Protein AF-K6YRM2-F1 (afdb_monomer)

Solvent-accessible surface area (backbone atoms only — not comparable to full-atom values): 6412 Å² total; per-residue (Å²): 137,85,88,87,82,89,62,96,43,70,75,55,43,52,52,35,71,76,41,45,80,46,69,42,39,79,61,59,67,31,12,46,51,34,28,50,72,75,38,94,38,72,27,34,88,88,43,63,50,76,57,98,67,33,34,42,30,16,66,44,72,64,48,45,53,59,35,66,76,44,43,72,62,42,48,54,43,19,48,53,49,47,49,58,50,48,54,54,48,50,51,51,48,53,45,52,53,48,47,76,72,62,82,68,81,81,76,82,75,133

Organism: NCBI:txid1128912

Foldseek 3Di:
DDDDDDDPDVVVVVVCVVCVVLVQAPQHQAALLVLLVVHGDGFDPVAWDADPSHIGGHNDVVSVVVCVVCVPVSNVSSNVSSVVVVVVVVVVVVVVVVCVVPVDDPPPDD

Radius of gyration: 17.06 Å; Cα contacts (8 Å, |Δi|>4): 109; chains: 1; bounding box: 32×42×41 Å

Nearest PDB structures (foldseek):
  2zdi-assembly1_A-2  TM=2.438E-01  e=3.609E+00  Pyrococcus horikoshii
  3aei-assembly1_A  TM=2.395E-01  e=8.424E+00  Thermococcus sp. JCM 11816

Structure (mmCIF, N/CA/C/O backbone):
data_AF-K6YRM2-F1
#
_entry.id   AF-K6YRM2-F1
#
loop_
_atom_site.group_PDB
_atom_site.id
_atom_site.type_symbol
_atom_site.label_atom_id
_atom_site.label_alt_id
_atom_site.label_comp_id
_atom_site.label_asym_id
_atom_site.label_entity_id
_atom_site.label_seq_id
_atom_site.pdbx_PDB_ins_code
_atom_site.Cartn_x
_atom_site.Cartn_y
_atom_site.Cartn_z
_atom_site.occupancy
_atom_site.B_iso_or_equiv
_atom_site.auth_seq_id
_atom_site.auth_comp_id
_atom_site.auth_asym_id
_atom_site.auth_atom_id
_atom_site.pdbx_PDB_model_num
ATOM 1 N N . MET A 1 1 ? -14.459 -14.552 -4.746 1.00 39.12 1 MET A N 1
ATOM 2 C CA . MET A 1 1 ? -13.603 -14.814 -3.567 1.00 39.12 1 MET A CA 1
ATOM 3 C C . MET A 1 1 ? -13.592 -13.529 -2.761 1.00 39.12 1 MET A C 1
ATOM 5 O O . MET A 1 1 ? -13.264 -12.503 -3.339 1.00 39.12 1 MET A O 1
ATOM 9 N N . GLY A 1 2 ? -14.071 -13.556 -1.516 1.00 48.31 2 GLY A N 1
ATOM 10 C CA . GLY A 1 2 ? -14.180 -12.364 -0.668 1.00 48.31 2 GLY A CA 1
ATOM 11 C C . GLY A 1 2 ? -12.890 -12.098 0.109 1.00 48.31 2 GLY A C 1
ATOM 12 O O . GLY A 1 2 ? -12.223 -13.042 0.526 1.00 48.31 2 GLY A O 1
ATOM 13 N N . GLN A 1 3 ? -12.543 -10.825 0.285 1.00 52.56 3 GLN A N 1
ATOM 14 C CA . GLN A 1 3 ? -11.459 -10.375 1.163 1.00 52.56 3 GLN A CA 1
ATOM 15 C C . GLN A 1 3 ? -12.006 -10.294 2.599 1.00 52.56 3 GLN A C 1
ATOM 17 O O . GLN A 1 3 ? -13.090 -9.748 2.804 1.00 52.56 3 GLN A O 1
ATOM 22 N N . ARG A 1 4 ? -11.296 -10.854 3.587 1.00 54.66 4 ARG A N 1
ATOM 23 C CA . ARG A 1 4 ? -11.676 -10.772 5.010 1.00 54.66 4 ARG A CA 1
ATOM 24 C C . ARG A 1 4 ? -10.836 -9.694 5.692 1.00 54.66 4 ARG A C 1
ATOM 26 O O . ARG A 1 4 ? -9.613 -9.768 5.644 1.00 54.66 4 ARG A O 1
ATOM 33 N N . TYR A 1 5 ? -11.496 -8.725 6.323 1.00 61.47 5 TYR A N 1
ATOM 34 C CA . TYR A 1 5 ? -10.862 -7.628 7.057 1.00 61.47 5 TYR A CA 1
ATOM 35 C C . TYR A 1 5 ? -11.119 -7.806 8.553 1.00 61.47 5 TYR A C 1
ATOM 37 O O . TYR A 1 5 ? -12.255 -8.043 8.959 1.00 61.47 5 TYR A O 1
ATOM 45 N N . LEU A 1 6 ? -10.063 -7.711 9.363 1.00 58.06 6 LEU A N 1
ATOM 46 C CA . LEU A 1 6 ? -10.156 -7.768 10.820 1.00 58.06 6 LEU A CA 1
ATOM 47 C C . LEU A 1 6 ? -10.239 -6.341 11.3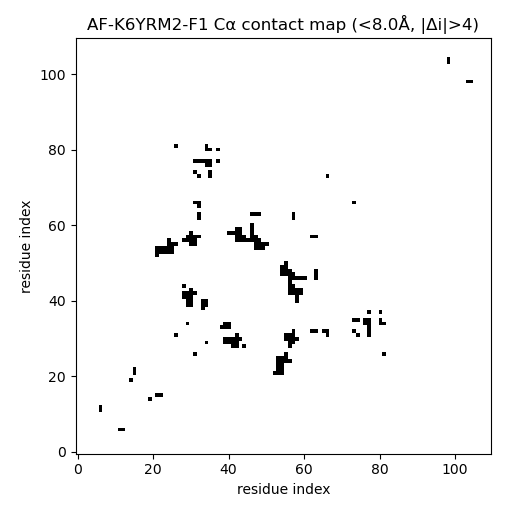67 1.00 58.06 6 LEU A C 1
ATOM 49 O O . LEU A 1 6 ? -9.341 -5.531 11.137 1.00 58.06 6 LEU A O 1
ATOM 53 N N . PHE A 1 7 ? -11.317 -6.031 12.089 1.00 68.50 7 PHE A N 1
ATOM 54 C CA . PHE A 1 7 ? -11.504 -4.736 12.738 1.00 68.50 7 PHE A CA 1
ATOM 55 C C . PHE A 1 7 ? -11.313 -4.877 14.240 1.00 68.50 7 PHE A C 1
ATOM 57 O O . PHE A 1 7 ? -11.910 -5.743 14.865 1.00 68.50 7 PHE A O 1
ATOM 64 N N . ALA A 1 8 ? -10.517 -3.981 14.820 1.00 66.12 8 ALA A N 1
ATOM 65 C CA . ALA A 1 8 ? -10.297 -3.971 16.262 1.00 66.12 8 ALA A CA 1
ATOM 66 C C . ALA A 1 8 ? -11.553 -3.575 17.060 1.00 66.12 8 ALA A C 1
ATOM 68 O O . ALA A 1 8 ? -11.649 -3.953 18.213 1.00 66.12 8 ALA A O 1
ATOM 69 N N . ASN A 1 9 ? -12.479 -2.803 16.470 1.00 71.94 9 ASN A N 1
ATOM 70 C CA . ASN A 1 9 ? -13.703 -2.309 17.114 1.00 71.94 9 ASN A CA 1
ATOM 71 C C . ASN A 1 9 ? -14.816 -2.074 16.078 1.00 71.94 9 ASN A C 1
ATOM 73 O O . ASN A 1 9 ? -14.538 -1.690 14.937 1.00 71.94 9 ASN A O 1
ATOM 77 N N . GLU A 1 10 ? -16.074 -2.159 16.510 1.00 74.81 10 GLU A N 1
ATOM 78 C CA . GLU A 1 10 ? -17.272 -1.973 15.671 1.00 74.81 10 GLU A CA 1
ATOM 79 C C . GLU A 1 10 ? -17.347 -0.569 15.035 1.00 74.81 10 GLU A C 1
ATOM 81 O O . GLU A 1 10 ? -17.681 -0.401 13.863 1.00 74.81 10 GLU A O 1
ATOM 86 N N . LYS A 1 11 ? -16.873 0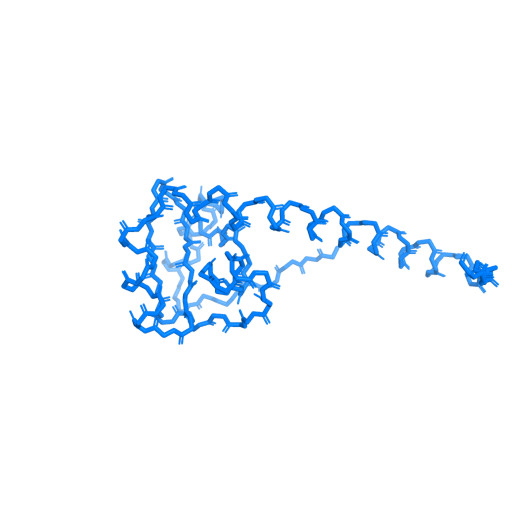.456 15.756 1.00 73.94 11 LYS A N 1
ATOM 87 C CA . LYS A 1 11 ? -16.752 1.836 15.248 1.00 73.94 11 LYS A CA 1
ATOM 88 C C . LYS A 1 11 ? -15.794 1.947 14.048 1.00 73.94 11 LYS A C 1
ATOM 90 O O . LYS A 1 11 ? -15.974 2.813 13.194 1.00 73.94 11 LYS A O 1
ATOM 95 N N . LYS A 1 12 ? -14.765 1.088 13.972 1.00 66.25 12 LYS A N 1
ATOM 96 C CA . LYS A 1 12 ? -13.841 1.014 12.822 1.00 66.25 12 LYS A CA 1
ATOM 97 C C . LYS A 1 12 ? -14.456 0.226 11.666 1.00 66.25 12 LYS A C 1
ATOM 99 O O . LYS A 1 12 ? -14.255 0.614 10.520 1.00 66.25 12 LYS A O 1
ATOM 104 N N . GLN A 1 13 ? -15.243 -0.808 11.963 1.00 70.75 13 GLN A N 1
ATOM 105 C CA . GLN A 1 13 ? -16.011 -1.544 10.958 1.00 70.75 13 GLN A CA 1
ATOM 106 C C . GLN A 1 13 ? -17.040 -0.644 10.264 1.00 70.75 13 GLN A C 1
ATOM 108 O O . GLN A 1 13 ? -17.093 -0.635 9.041 1.00 70.75 13 GLN A O 1
ATOM 113 N N . GLN A 1 14 ? -17.813 0.156 11.007 1.00 73.19 14 GLN A N 1
ATOM 114 C CA . GLN A 1 14 ? -18.785 1.084 10.410 1.00 73.19 14 GLN A CA 1
ATOM 115 C C . GLN A 1 14 ? -18.109 2.142 9.533 1.00 73.19 14 GLN A C 1
ATOM 117 O O . GLN A 1 14 ? -18.576 2.430 8.435 1.00 73.19 14 GLN A O 1
ATOM 122 N N . LYS A 1 15 ? -16.966 2.681 9.976 1.00 68.69 15 LYS A N 1
ATOM 123 C CA . LYS A 1 15 ? -16.159 3.589 9.150 1.00 68.69 15 LYS A CA 1
ATOM 124 C C . LYS A 1 15 ? -15.691 2.914 7.859 1.00 68.69 15 LYS A C 1
ATOM 126 O O . LYS A 1 15 ? -15.851 3.494 6.790 1.00 68.69 15 LYS A O 1
ATOM 131 N N . PHE A 1 16 ? -15.199 1.677 7.949 1.00 69.44 16 PHE A N 1
ATOM 132 C CA . PHE A 1 16 ? -14.819 0.888 6.779 1.00 69.44 16 PHE A CA 1
ATOM 133 C C . PHE A 1 16 ? -15.999 0.617 5.841 1.00 69.44 16 PHE A C 1
ATOM 135 O O . PHE A 1 16 ? -15.848 0.751 4.635 1.00 69.44 16 PHE A O 1
ATOM 142 N N . ALA A 1 17 ? -17.172 0.273 6.376 1.00 70.06 17 ALA A N 1
ATOM 143 C CA . ALA A 1 17 ? -18.373 0.012 5.585 1.00 70.06 17 ALA A CA 1
ATOM 144 C C . ALA A 1 17 ? -18.882 1.268 4.860 1.00 70.06 17 ALA A C 1
ATOM 146 O O . ALA A 1 17 ? -19.330 1.169 3.722 1.00 70.06 17 ALA A O 1
ATOM 147 N N . ASN A 1 18 ? -18.762 2.440 5.491 1.00 73.31 18 ASN A N 1
ATOM 148 C CA . ASN A 1 18 ? -19.193 3.710 4.909 1.00 73.31 18 ASN A CA 1
ATOM 149 C C . ASN A 1 18 ? -18.265 4.210 3.794 1.00 73.31 18 ASN A C 1
ATOM 151 O O . ASN A 1 18 ? -18.739 4.864 2.874 1.00 73.31 18 ASN A O 1
ATOM 155 N N . ASN A 1 19 ? -16.958 3.929 3.861 1.00 65.12 19 ASN A N 1
ATOM 156 C CA . ASN A 1 19 ? -15.998 4.351 2.833 1.00 65.12 19 ASN A CA 1
ATOM 157 C C . ASN A 1 19 ? -14.887 3.314 2.609 1.00 65.12 19 ASN A C 1
ATOM 159 O O . ASN A 1 19 ? -13.713 3.590 2.870 1.00 65.12 19 ASN A O 1
ATOM 163 N N . PRO A 1 20 ? -15.207 2.118 2.082 1.00 65.50 20 PRO A N 1
ATOM 164 C CA . PRO A 1 20 ? -14.230 1.038 1.958 1.00 65.50 20 PRO A CA 1
ATOM 165 C C . PRO A 1 20 ? -13.052 1.445 1.070 1.00 65.50 20 PRO A C 1
ATOM 167 O O . PRO A 1 20 ? -11.911 1.133 1.390 1.00 65.50 20 PRO A O 1
ATOM 170 N N . ALA A 1 21 ? -13.296 2.238 0.022 1.00 65.00 21 ALA A N 1
ATOM 171 C CA . ALA A 1 21 ? -12.257 2.743 -0.874 1.00 65.00 21 ALA A CA 1
ATOM 172 C C . ALA A 1 21 ? -11.151 3.548 -0.161 1.00 65.00 21 ALA A C 1
ATOM 174 O O . ALA A 1 21 ? -10.012 3.535 -0.618 1.00 65.00 21 ALA A O 1
ATOM 175 N N . GLN A 1 22 ? -11.462 4.205 0.961 1.00 61.31 22 GLN A N 1
ATOM 176 C CA . GLN A 1 22 ? -10.510 5.022 1.721 1.00 61.31 22 GLN A CA 1
ATOM 177 C C . GLN A 1 22 ? -9.632 4.188 2.666 1.00 61.31 22 GLN A C 1
ATOM 179 O O . GLN A 1 22 ? -8.501 4.557 2.974 1.00 61.31 22 GLN A O 1
ATOM 184 N N . TYR A 1 23 ? -10.156 3.056 3.139 1.00 62.34 23 TYR A N 1
ATOM 185 C CA . TYR A 1 23 ? -9.457 2.165 4.069 1.00 62.34 23 TYR A CA 1
ATOM 186 C C . TYR A 1 23 ? -8.777 0.991 3.375 1.00 62.34 23 TYR A C 1
ATOM 188 O O . TYR A 1 23 ? -8.016 0.256 4.007 1.00 62.34 23 TYR A O 1
ATOM 196 N N . LEU A 1 24 ? -9.052 0.791 2.087 1.00 66.06 24 LEU A N 1
ATOM 197 C CA . LEU A 1 24 ? -8.331 -0.176 1.287 1.00 66.06 24 LEU A CA 1
ATOM 198 C C . LEU A 1 24 ? -6.900 0.322 1.086 1.00 66.06 24 LEU A C 1
ATOM 200 O O . LEU A 1 24 ? -6.692 1.413 0.549 1.00 66.06 24 LEU A O 1
ATOM 204 N N . PRO A 1 25 ? -5.896 -0.463 1.495 1.00 67.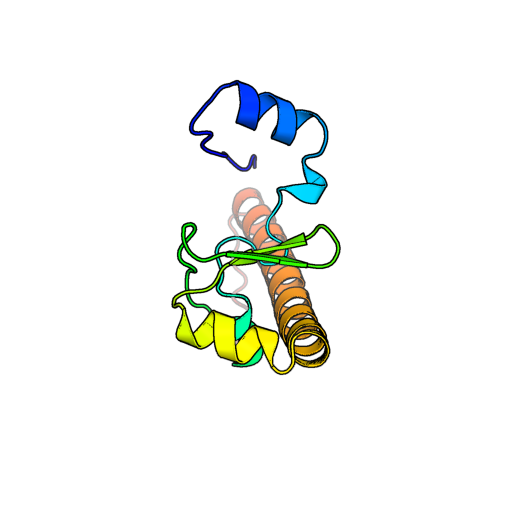25 25 PRO A N 1
ATOM 205 C CA . PRO A 1 25 ? -4.531 -0.083 1.222 1.00 67.25 25 PRO A CA 1
ATOM 206 C C . PRO A 1 25 ? -4.284 -0.095 -0.280 1.00 67.25 25 PRO A C 1
ATOM 208 O O . PRO A 1 25 ? -4.577 -1.079 -0.967 1.00 67.25 25 PRO A O 1
ATOM 211 N N . GLN A 1 26 ? -3.710 1.001 -0.774 1.00 71.94 26 GLN A N 1
ATOM 212 C CA . GLN A 1 26 ? -3.467 1.215 -2.201 1.00 71.94 26 GLN A CA 1
ATOM 213 C C . GLN A 1 26 ? -2.613 0.093 -2.812 1.00 71.94 26 GLN A C 1
ATOM 215 O O . GLN A 1 26 ? -2.776 -0.243 -3.986 1.00 71.94 26 GLN A O 1
ATOM 220 N N . PHE A 1 27 ? -1.750 -0.503 -1.989 1.00 77.75 27 PHE A N 1
ATOM 221 C CA . PHE A 1 27 ? -0.802 -1.553 -2.345 1.00 77.75 27 PHE A CA 1
ATOM 222 C C . PHE A 1 27 ? -1.038 -2.872 -1.587 1.00 77.75 27 PHE A C 1
ATOM 224 O O . PHE A 1 27 ? -0.141 -3.704 -1.447 1.00 77.75 27 PHE A O 1
ATOM 231 N N . GLY A 1 28 ? -2.248 -3.093 -1.063 1.00 78.50 28 GLY A N 1
ATO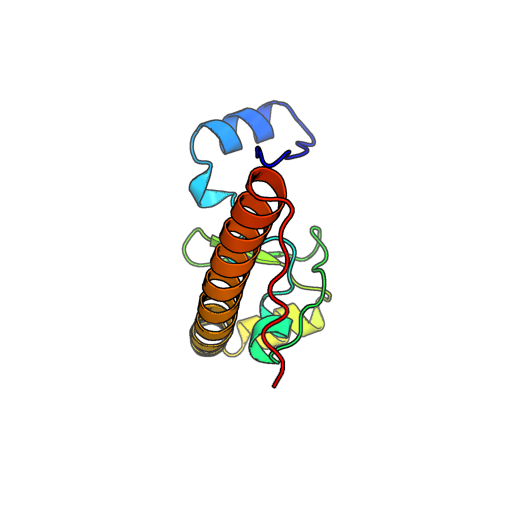M 232 C CA . GLY A 1 28 ? -2.528 -4.294 -0.274 1.00 78.50 28 GLY A CA 1
ATOM 233 C C . GLY A 1 28 ? -1.730 -4.325 1.037 1.00 78.50 28 GLY A C 1
ATOM 234 O O . GLY A 1 28 ? -1.599 -3.318 1.715 1.00 78.50 28 GLY A O 1
ATOM 235 N N . ALA A 1 29 ? -1.188 -5.485 1.405 1.00 78.62 29 ALA A N 1
ATOM 236 C CA . ALA A 1 29 ? -0.354 -5.641 2.602 1.00 78.62 29 ALA A CA 1
ATOM 237 C C . ALA A 1 29 ? 1.145 -5.375 2.344 1.00 78.62 29 ALA A C 1
ATOM 239 O O . ALA A 1 29 ? 1.980 -5.775 3.150 1.00 78.62 29 ALA A O 1
ATOM 240 N N . LEU A 1 30 ? 1.503 -4.778 1.201 1.00 83.88 30 LEU A N 1
ATOM 241 C CA . LEU A 1 30 ? 2.898 -4.554 0.824 1.00 83.88 30 LEU A CA 1
ATOM 242 C C . LEU A 1 30 ? 3.397 -3.177 1.255 1.00 83.88 30 LEU A C 1
ATOM 244 O O . LEU A 1 30 ? 2.644 -2.204 1.321 1.00 83.88 30 LEU A O 1
ATOM 248 N N . CYS A 1 31 ? 4.699 -3.112 1.514 1.00 85.06 31 CYS A N 1
ATOM 249 C CA . CYS A 1 31 ? 5.410 -1.885 1.823 1.00 85.06 31 CYS A CA 1
ATOM 250 C C . CYS A 1 31 ? 5.466 -0.997 0.579 1.00 85.06 31 CYS A C 1
ATOM 252 O O . CYS A 1 31 ? 6.029 -1.385 -0.447 1.00 85.06 31 CYS A O 1
ATOM 254 N N . ALA A 1 32 ? 4.910 0.211 0.682 1.00 86.06 32 ALA A N 1
ATOM 255 C CA . ALA A 1 32 ? 4.864 1.167 -0.422 1.00 86.06 32 ALA A CA 1
ATOM 256 C C . ALA A 1 32 ? 6.271 1.496 -0.943 1.00 86.06 32 ALA A C 1
ATOM 258 O O . ALA A 1 32 ? 6.499 1.530 -2.148 1.00 86.06 32 ALA A O 1
ATOM 259 N N . HIS A 1 33 ? 7.233 1.652 -0.032 1.00 87.19 33 HIS A N 1
ATOM 260 C CA . HIS A 1 33 ? 8.625 1.918 -0.382 1.00 87.19 33 HIS A CA 1
ATOM 261 C C . HIS A 1 33 ? 9.316 0.708 -1.029 1.00 87.19 33 HIS A C 1
ATOM 263 O O . HIS A 1 33 ? 10.069 0.861 -1.986 1.00 87.19 33 HIS A O 1
ATOM 269 N N . SER A 1 34 ? 9.015 -0.514 -0.584 1.00 86.19 34 SER A N 1
ATOM 270 C CA . SER A 1 34 ? 9.585 -1.717 -1.202 1.00 86.19 34 SER A CA 1
ATOM 271 C C . SER A 1 34 ? 9.120 -1.895 -2.646 1.00 86.19 34 SER A C 1
ATOM 273 O O . SER A 1 34 ? 9.911 -2.329 -3.474 1.00 86.19 34 SER A O 1
ATOM 275 N N . LEU A 1 35 ? 7.899 -1.465 -2.980 1.00 85.25 35 LEU A N 1
ATOM 276 C CA . LEU A 1 35 ? 7.415 -1.459 -4.364 1.00 85.25 35 LEU A CA 1
ATOM 277 C C . LEU A 1 35 ? 8.179 -0.487 -5.267 1.00 85.25 35 LEU A C 1
ATOM 279 O O . LEU A 1 35 ? 8.322 -0.767 -6.453 1.00 85.25 35 LEU A O 1
ATOM 283 N N . VAL A 1 36 ? 8.698 0.621 -4.726 1.00 86.56 36 VAL A N 1
ATOM 284 C CA . VAL A 1 36 ? 9.614 1.514 -5.463 1.00 86.56 36 VAL A CA 1
ATOM 285 C C . VAL A 1 36 ? 10.903 0.781 -5.815 1.00 86.56 36 VAL A C 1
ATOM 287 O O . VAL A 1 36 ? 11.415 0.932 -6.917 1.00 86.56 36 VAL A O 1
ATOM 290 N N . MET A 1 37 ? 11.393 -0.047 -4.891 1.00 84.81 37 MET A N 1
ATOM 291 C CA . MET A 1 37 ? 12.556 -0.912 -5.095 1.00 84.81 37 MET A CA 1
ATOM 292 C C . MET A 1 37 ? 12.227 -2.207 -5.855 1.00 84.81 37 MET A C 1
ATOM 294 O O . MET A 1 37 ? 13.063 -3.107 -5.890 1.00 84.81 37 MET A O 1
ATOM 298 N N . GLU A 1 38 ? 11.013 -2.337 -6.403 1.00 83.44 38 GLU A N 1
ATOM 299 C CA . GLU A 1 38 ? 10.541 -3.531 -7.118 1.00 83.44 38 GLU A CA 1
ATOM 300 C C . GLU A 1 38 ? 10.592 -4.819 -6.273 1.00 83.44 38 GLU A C 1
ATOM 302 O O . GLU A 1 38 ? 10.745 -5.929 -6.786 1.00 83.44 38 GLU A O 1
ATOM 307 N N . LYS A 1 39 ? 10.459 -4.672 -4.949 1.00 82.00 39 LYS A N 1
ATOM 308 C CA . LYS A 1 39 ? 10.471 -5.753 -3.960 1.00 82.00 39 LYS A CA 1
ATOM 309 C C . LYS A 1 39 ? 9.111 -5.905 -3.287 1.00 82.00 39 LYS A C 1
ATOM 311 O O . LYS A 1 39 ? 8.512 -4.945 -2.804 1.00 82.00 39 LYS A O 1
ATOM 316 N N . ASP A 1 40 ? 8.670 -7.151 -3.152 1.00 81.50 40 ASP A N 1
ATOM 317 C CA . ASP A 1 40 ? 7.473 -7.502 -2.392 1.00 81.50 40 ASP A CA 1
ATOM 318 C C . ASP A 1 40 ? 7.825 -7.777 -0.933 1.00 81.50 40 ASP A C 1
ATOM 320 O O . ASP A 1 40 ? 8.158 -8.899 -0.554 1.00 81.50 40 ASP A O 1
ATOM 324 N N . VAL A 1 41 ? 7.740 -6.748 -0.101 1.00 85.19 41 VAL A N 1
ATOM 325 C CA . VAL A 1 41 ? 7.919 -6.895 1.346 1.00 85.19 41 VAL A CA 1
ATOM 326 C C . VAL A 1 41 ? 6.588 -6.628 2.024 1.00 85.19 41 VAL A C 1
ATOM 328 O O . VAL A 1 41 ? 5.920 -5.643 1.707 1.00 85.19 41 VAL A O 1
ATOM 331 N N . ILE A 1 42 ? 6.194 -7.507 2.945 1.00 83.31 42 ILE A N 1
ATOM 332 C CA . ILE A 1 42 ? 5.001 -7.299 3.767 1.00 83.31 42 ILE A CA 1
ATOM 333 C C . ILE A 1 42 ? 5.260 -6.097 4.679 1.00 83.31 42 ILE A C 1
ATOM 335 O O . ILE A 1 42 ? 6.280 -6.037 5.362 1.00 83.31 42 ILE A O 1
ATOM 339 N N . ALA A 1 43 ? 4.358 -5.122 4.648 1.00 86.38 43 ALA A N 1
ATOM 340 C CA . ALA A 1 43 ? 4.442 -3.951 5.505 1.00 86.38 43 ALA A CA 1
ATOM 341 C C . ALA A 1 43 ? 3.982 -4.262 6.929 1.00 86.38 43 ALA A C 1
ATOM 343 O O . ALA A 1 43 ? 3.142 -5.138 7.141 1.00 86.38 43 ALA A O 1
ATOM 344 N N . ASP A 1 44 ? 4.458 -3.468 7.884 1.00 83.62 44 ASP A N 1
ATOM 345 C CA . ASP A 1 44 ? 3.911 -3.479 9.228 1.00 83.62 44 ASP A CA 1
ATOM 346 C C . ASP A 1 44 ? 2.646 -2.599 9.271 1.00 83.62 44 ASP A C 1
ATOM 348 O O . ASP A 1 44 ? 2.705 -1.410 8.936 1.00 83.62 44 ASP A O 1
ATOM 352 N N . PRO A 1 45 ? 1.481 -3.137 9.676 1.00 79.25 45 PRO A N 1
ATOM 353 C CA . PRO A 1 45 ? 0.241 -2.366 9.751 1.00 79.25 45 PRO A CA 1
ATOM 354 C C . PRO A 1 45 ? 0.275 -1.270 10.826 1.00 79.25 45 PRO A C 1
ATOM 356 O O . PRO A 1 45 ? -0.581 -0.383 10.816 1.00 79.25 45 PRO A O 1
ATOM 359 N N . SER A 1 46 ? 1.244 -1.304 11.744 1.00 83.38 46 SER A N 1
ATOM 360 C CA . SER A 1 46 ? 1.468 -0.262 12.751 1.00 83.38 46 SER A CA 1
ATOM 361 C C . SER A 1 46 ? 2.202 0.945 12.163 1.00 83.38 46 SER A C 1
ATOM 363 O O . SER A 1 46 ? 2.048 2.060 12.663 1.00 83.38 46 SER A O 1
ATOM 365 N N . ILE A 1 47 ? 2.965 0.751 11.080 1.00 86.75 47 ILE A N 1
ATOM 366 C CA . ILE A 1 47 ? 3.771 1.789 10.430 1.00 86.75 47 ILE A CA 1
ATOM 367 C C . ILE A 1 47 ? 3.112 2.173 9.107 1.00 86.75 47 ILE A C 1
ATOM 369 O O . ILE A 1 47 ? 3.417 1.644 8.042 1.00 86.75 47 ILE A O 1
ATOM 373 N N . TYR A 1 48 ? 2.208 3.146 9.165 1.00 86.44 48 TYR A N 1
ATOM 374 C CA . TYR A 1 48 ? 1.500 3.637 7.988 1.00 86.44 48 TYR A CA 1
ATOM 375 C C . TYR A 1 48 ? 1.549 5.161 7.860 1.00 86.44 48 TYR A C 1
ATOM 377 O O . TYR A 1 48 ? 1.899 5.900 8.790 1.00 86.44 48 TYR A O 1
ATOM 385 N N . THR A 1 49 ? 1.214 5.635 6.667 1.00 86.31 49 THR A N 1
ATOM 386 C CA . THR A 1 49 ? 0.892 7.027 6.371 1.00 86.31 49 THR A CA 1
ATOM 387 C C . THR A 1 49 ? -0.376 7.083 5.526 1.00 86.31 49 THR A C 1
ATOM 389 O O . THR A 1 49 ? -0.714 6.126 4.826 1.00 86.31 49 THR A O 1
ATOM 392 N N . ILE A 1 50 ? -1.101 8.192 5.622 1.00 82.25 50 ILE A N 1
ATOM 393 C CA . ILE A 1 50 ? -2.279 8.449 4.797 1.00 82.25 50 ILE A CA 1
ATOM 394 C C . ILE A 1 50 ? -1.972 9.687 3.966 1.00 82.25 50 ILE A C 1
ATOM 396 O O . ILE A 1 50 ? -1.861 10.782 4.509 1.00 82.25 50 ILE A O 1
ATOM 400 N N . GLU A 1 51 ? -1.842 9.512 2.655 1.00 79.44 51 GLU A N 1
ATOM 401 C CA . GLU A 1 51 ? -1.577 10.600 1.709 1.00 79.44 51 GLU A CA 1
ATOM 402 C C . GLU A 1 51 ? -2.667 10.613 0.637 1.00 79.44 51 GLU A C 1
ATOM 404 O O . GLU A 1 51 ? -3.047 9.565 0.116 1.00 79.44 51 GLU A O 1
ATOM 409 N N . ALA A 1 52 ? -3.210 11.795 0.327 1.00 72.88 52 ALA A N 1
ATOM 410 C CA . ALA A 1 52 ? -4.308 11.965 -0.635 1.00 72.88 52 ALA A CA 1
ATOM 411 C C . ALA A 1 52 ? -5.512 11.023 -0.386 1.00 72.88 52 ALA A C 1
ATOM 413 O O . ALA A 1 52 ? -6.131 10.515 -1.319 1.00 72.88 52 ALA A O 1
ATOM 414 N N . GLY A 1 53 ? -5.818 10.749 0.888 1.00 70.81 53 GLY A N 1
ATOM 415 C CA . GLY A 1 53 ? -6.909 9.852 1.283 1.00 70.81 53 GLY A CA 1
ATOM 416 C C . GLY A 1 53 ? -6.638 8.361 1.050 1.00 70.81 53 GLY A C 1
ATOM 417 O O . GLY A 1 53 ? -7.566 7.565 1.154 1.00 70.81 53 GLY A O 1
ATOM 418 N N . LYS A 1 54 ? -5.392 7.975 0.752 1.00 76.12 54 LYS A N 1
ATOM 419 C CA . LYS A 1 54 ? -4.973 6.589 0.522 1.00 76.12 54 LYS A CA 1
ATOM 420 C C . LYS A 1 54 ? -4.027 6.119 1.618 1.00 76.12 54 LYS A C 1
ATOM 422 O O . LYS A 1 54 ? -3.136 6.857 2.032 1.00 76.12 54 LYS A O 1
ATOM 427 N N . LEU A 1 55 ? -4.221 4.881 2.069 1.00 81.12 55 LEU A N 1
ATOM 428 C CA . LEU A 1 55 ? -3.392 4.246 3.089 1.00 81.12 55 LEU A CA 1
ATOM 429 C C . LEU A 1 55 ? -2.157 3.590 2.454 1.00 81.12 55 LEU A C 1
ATOM 431 O O . LEU A 1 55 ? -2.290 2.699 1.608 1.00 81.12 55 LEU A O 1
ATOM 435 N N . TYR A 1 56 ? -0.975 3.988 2.920 1.00 84.88 56 TYR A N 1
ATOM 436 C CA . TYR A 1 56 ? 0.317 3.405 2.561 1.00 84.88 56 TYR A CA 1
ATOM 437 C C . TYR A 1 56 ? 0.983 2.850 3.814 1.00 84.88 56 TYR A C 1
ATOM 439 O O . TYR A 1 56 ? 1.111 3.552 4.815 1.00 84.88 56 TYR A O 1
ATOM 447 N N . MET A 1 57 ? 1.396 1.589 3.769 1.00 87.88 57 MET A N 1
ATOM 4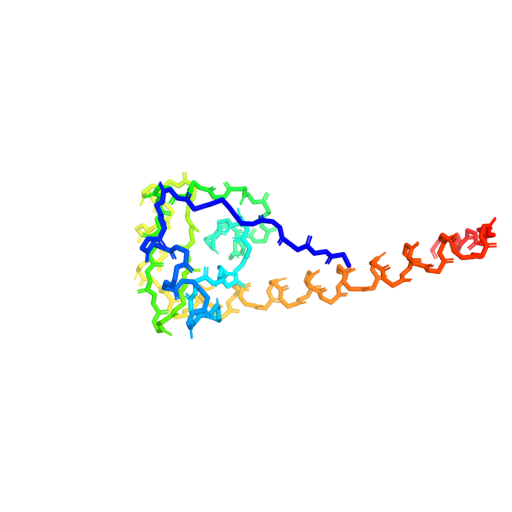48 C CA . MET A 1 57 ? 2.067 0.923 4.884 1.00 87.88 57 MET A CA 1
ATOM 449 C C . MET A 1 57 ? 3.552 0.736 4.569 1.00 87.88 57 MET A C 1
ATOM 451 O O . MET A 1 57 ? 3.938 0.657 3.399 1.00 87.88 57 MET A O 1
ATOM 455 N N . PHE A 1 58 ? 4.380 0.657 5.607 1.00 89.25 58 PHE A N 1
ATOM 456 C CA . PHE A 1 58 ? 5.828 0.492 5.509 1.00 89.25 58 PHE A CA 1
ATOM 457 C C . PHE A 1 58 ? 6.312 -0.615 6.436 1.00 89.25 58 PHE A C 1
ATOM 459 O O . PHE A 1 58 ? 5.695 -0.911 7.450 1.00 89.25 58 PHE A O 1
ATOM 466 N N . VAL A 1 59 ? 7.440 -1.230 6.093 1.00 90.25 59 VAL A N 1
ATOM 467 C CA . VAL A 1 59 ? 8.072 -2.260 6.931 1.00 90.25 59 VAL A CA 1
ATOM 468 C C . VAL A 1 59 ? 8.834 -1.664 8.123 1.00 90.25 59 VAL A C 1
ATOM 470 O O . VAL A 1 59 ? 9.023 -2.326 9.138 1.00 90.25 59 VAL A O 1
ATOM 473 N N . SER A 1 60 ? 9.289 -0.412 8.020 1.00 90.25 60 SER A N 1
ATOM 474 C CA . SER A 1 60 ? 10.108 0.244 9.047 1.00 90.25 60 SER A CA 1
ATOM 475 C C . SER A 1 60 ? 9.942 1.764 9.000 1.00 90.25 60 SER A C 1
ATOM 477 O O . SER A 1 60 ? 9.557 2.330 7.972 1.00 90.25 60 SER A O 1
ATOM 479 N N . GLN A 1 61 ? 10.260 2.442 10.106 1.00 89.00 61 GLN A N 1
ATOM 480 C CA . GLN A 1 61 ? 10.184 3.905 10.202 1.00 89.00 61 GLN A CA 1
ATOM 481 C C . GLN A 1 61 ? 11.175 4.602 9.249 1.00 89.00 61 GLN A C 1
ATOM 483 O O . GLN A 1 61 ? 10.897 5.694 8.750 1.00 89.00 61 GLN A O 1
ATOM 488 N N . GLU A 1 62 ? 12.299 3.949 8.947 1.00 89.06 62 GLU A N 1
ATOM 489 C CA . GLU A 1 62 ? 13.280 4.393 7.950 1.00 89.06 62 GLU A CA 1
ATOM 490 C C . GLU A 1 62 ? 12.664 4.428 6.550 1.00 89.06 62 GLU A C 1
ATOM 492 O O . GLU A 1 62 ? 12.656 5.479 5.916 1.00 89.06 62 GLU A O 1
ATOM 497 N N . ALA A 1 63 ? 12.019 3.336 6.123 1.00 87.94 63 ALA A N 1
ATOM 498 C CA . ALA A 1 63 ? 11.320 3.265 4.839 1.00 87.94 63 ALA A CA 1
ATOM 499 C C . ALA A 1 63 ? 10.212 4.327 4.720 1.00 87.94 63 ALA A C 1
ATOM 501 O O . ALA A 1 63 ? 10.017 4.914 3.657 1.00 87.94 63 ALA A O 1
ATOM 502 N N . LYS A 1 64 ? 9.506 4.615 5.822 1.00 88.31 64 LYS A N 1
ATOM 503 C CA . LYS A 1 64 ? 8.542 5.724 5.882 1.00 88.31 64 LYS A CA 1
ATOM 504 C C . LYS A 1 64 ? 9.230 7.081 5.708 1.00 88.31 64 LYS A C 1
ATOM 506 O O . LYS A 1 64 ? 8.730 7.930 4.979 1.00 88.31 64 LYS A O 1
ATOM 511 N N . SER A 1 65 ? 10.365 7.292 6.365 1.00 89.62 65 SER A N 1
ATOM 512 C CA . SER A 1 65 ? 11.124 8.544 6.275 1.00 89.62 65 SER A CA 1
ATOM 513 C C . SER A 1 65 ? 11.673 8.769 4.866 1.00 89.62 65 SER A C 1
ATOM 515 O O . SER A 1 65 ? 11.572 9.875 4.343 1.00 89.62 65 SER A O 1
ATOM 517 N N . GLU A 1 66 ? 12.192 7.725 4.220 1.00 87.75 66 GLU A N 1
ATOM 518 C CA . GLU A 1 66 ? 12.619 7.778 2.817 1.00 87.75 66 GLU A CA 1
ATOM 519 C C . GLU A 1 66 ? 11.452 8.021 1.864 1.00 87.75 66 GLU A C 1
ATOM 521 O O . GLU A 1 66 ? 11.572 8.802 0.922 1.00 87.75 66 GLU A O 1
ATOM 526 N N . TRP A 1 67 ? 10.297 7.412 2.134 1.00 87.62 67 TRP A N 1
ATOM 527 C CA . TRP A 1 67 ? 9.095 7.663 1.354 1.00 87.62 67 TRP A CA 1
ATOM 528 C C . TRP A 1 67 ? 8.683 9.136 1.392 1.00 87.62 67 TRP A C 1
ATOM 530 O O . TRP A 1 67 ? 8.414 9.701 0.338 1.00 87.62 67 TRP A O 1
ATOM 540 N N . ILE A 1 68 ? 8.672 9.759 2.576 1.00 86.81 68 ILE A N 1
ATOM 541 C CA . ILE A 1 68 ? 8.238 11.154 2.767 1.00 86.81 68 ILE A CA 1
ATOM 542 C C . ILE A 1 68 ? 9.162 12.150 2.051 1.00 86.81 68 ILE A C 1
ATOM 544 O O . ILE A 1 68 ? 8.677 13.184 1.597 1.00 86.81 68 ILE A O 1
ATOM 548 N N . LYS A 1 69 ? 10.460 11.847 1.905 1.00 88.69 69 LYS A N 1
ATOM 549 C CA . LYS A 1 69 ? 11.408 12.722 1.186 1.00 88.69 69 LYS A CA 1
ATOM 550 C C . LYS A 1 69 ? 10.995 12.963 -0.269 1.00 88.69 69 LYS A C 1
ATOM 552 O O . LYS A 1 69 ? 11.091 14.086 -0.745 1.00 88.69 69 LYS A O 1
ATOM 557 N N . ASP A 1 70 ? 10.493 11.926 -0.940 1.00 89.31 70 ASP A N 1
ATOM 558 C CA . ASP A 1 70 ? 10.161 11.947 -2.370 1.00 89.31 70 ASP A CA 1
ATOM 559 C C . ASP A 1 70 ? 8.808 11.272 -2.656 1.00 89.31 70 ASP A C 1
ATOM 561 O O . ASP A 1 70 ? 8.663 10.488 -3.601 1.00 89.31 70 ASP A O 1
ATOM 565 N N . SER A 1 71 ? 7.786 11.548 -1.837 1.00 84.94 71 SER A N 1
ATOM 566 C CA . SER A 1 71 ? 6.541 10.761 -1.843 1.00 84.94 71 SER A CA 1
ATOM 567 C C . SER A 1 71 ? 5.832 10.759 -3.196 1.00 84.94 71 SER A C 1
ATOM 569 O O . SER A 1 71 ? 5.347 9.718 -3.629 1.00 84.94 71 SER A O 1
ATOM 571 N N . SER A 1 72 ? 5.861 11.873 -3.935 1.00 86.31 72 SER A N 1
ATOM 572 C CA . SER A 1 72 ? 5.275 11.956 -5.282 1.00 86.31 72 SER A CA 1
ATOM 573 C C . SER A 1 72 ? 5.977 11.047 -6.296 1.00 86.31 72 SER A C 1
ATOM 575 O O . SER A 1 72 ? 5.318 10.321 -7.042 1.00 86.31 72 SER A O 1
ATOM 577 N N . LYS A 1 73 ? 7.314 11.043 -6.318 1.00 89.25 73 LYS A N 1
ATOM 578 C CA . LYS A 1 73 ? 8.097 10.202 -7.239 1.00 89.25 73 LYS A CA 1
ATOM 579 C C . LYS A 1 73 ? 7.960 8.726 -6.872 1.00 89.25 73 LYS A C 1
ATOM 581 O O . LYS A 1 73 ? 7.724 7.885 -7.742 1.00 89.25 73 LYS A O 1
ATOM 586 N N . ASN A 1 74 ? 8.048 8.434 -5.578 1.00 88.94 74 ASN A N 1
ATOM 587 C CA . ASN A 1 74 ? 7.866 7.101 -5.020 1.00 88.94 74 ASN A CA 1
ATOM 588 C C . ASN A 1 74 ? 6.468 6.555 -5.326 1.00 88.94 74 ASN A C 1
ATOM 590 O O . ASN A 1 74 ? 6.328 5.406 -5.742 1.00 88.94 74 ASN A O 1
ATOM 594 N N . LEU A 1 75 ? 5.435 7.393 -5.223 1.00 87.25 75 LEU A N 1
ATOM 595 C CA . LEU A 1 75 ? 4.067 7.020 -5.554 1.00 87.25 75 LEU A CA 1
ATOM 596 C C . LEU A 1 75 ? 3.925 6.594 -7.014 1.00 87.25 75 LEU A C 1
ATOM 598 O O . LEU A 1 75 ? 3.285 5.577 -7.279 1.00 87.25 75 LEU A O 1
ATOM 602 N N . ILE A 1 76 ? 4.526 7.324 -7.956 1.00 87.12 76 ILE A N 1
ATOM 603 C CA . ILE A 1 76 ? 4.474 6.979 -9.385 1.00 87.12 76 ILE A CA 1
ATOM 604 C C . ILE A 1 76 ? 5.156 5.628 -9.631 1.00 87.12 76 ILE A C 1
ATOM 606 O O . ILE A 1 76 ? 4.571 4.752 -10.272 1.00 87.12 76 ILE A O 1
ATOM 610 N N . ALA A 1 77 ? 6.360 5.430 -9.085 1.00 87.75 77 ALA A N 1
ATOM 611 C CA . ALA A 1 77 ? 7.116 4.188 -9.243 1.00 87.75 77 ALA A CA 1
ATOM 612 C C . ALA A 1 77 ? 6.384 2.983 -8.628 1.00 87.75 77 ALA A C 1
ATOM 614 O O . ALA A 1 77 ? 6.143 1.985 -9.312 1.00 87.75 77 ALA A O 1
ATOM 615 N N . ALA A 1 78 ? 5.945 3.106 -7.372 1.00 86.25 78 ALA A N 1
ATOM 616 C CA . ALA A 1 78 ? 5.199 2.064 -6.676 1.00 86.25 78 ALA A CA 1
ATOM 617 C C . ALA A 1 78 ? 3.865 1.755 -7.373 1.00 86.25 78 ALA A C 1
ATOM 619 O O . ALA A 1 78 ? 3.498 0.589 -7.501 1.00 86.25 78 ALA A O 1
ATOM 620 N N . THR A 1 79 ? 3.161 2.773 -7.883 1.00 84.44 79 THR A N 1
ATOM 621 C CA . THR A 1 79 ? 1.911 2.588 -8.642 1.00 84.44 79 THR A CA 1
ATOM 622 C C . THR A 1 79 ? 2.151 1.827 -9.935 1.00 84.44 79 THR A C 1
ATOM 624 O O . THR A 1 79 ? 1.402 0.897 -10.225 1.00 84.44 79 THR A O 1
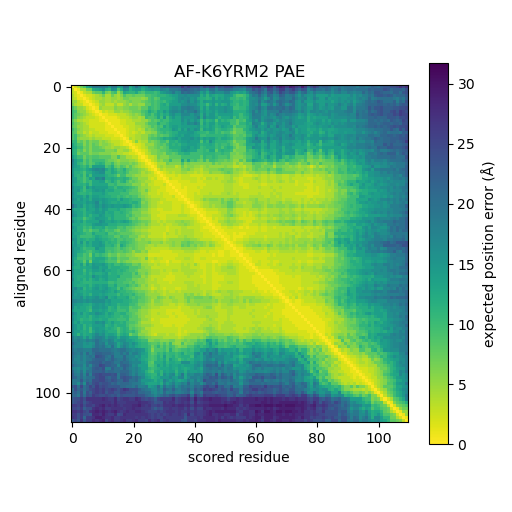ATOM 627 N N . LYS A 1 80 ? 3.206 2.163 -10.683 1.00 85.38 80 LYS A N 1
ATOM 628 C CA . LYS A 1 80 ? 3.562 1.462 -11.921 1.00 85.38 80 LYS A CA 1
ATOM 629 C C . LYS A 1 80 ? 3.880 -0.011 -11.657 1.00 85.38 80 LYS A C 1
ATOM 631 O O . LYS A 1 80 ? 3.333 -0.886 -12.326 1.00 85.38 80 LYS A O 1
ATOM 636 N N . HIS A 1 81 ? 4.712 -0.288 -10.652 1.00 83.56 81 HIS A N 1
ATOM 637 C CA . HIS A 1 81 ? 5.054 -1.660 -10.277 1.00 83.56 81 HIS A CA 1
ATOM 638 C C . HIS A 1 81 ? 3.818 -2.433 -9.781 1.00 83.56 81 HIS A C 1
ATOM 640 O O . HIS A 1 81 ? 3.585 -3.579 -10.171 1.00 83.56 81 HIS A O 1
ATOM 646 N N . TRP A 1 82 ? 2.969 -1.788 -8.976 1.00 80.50 82 TRP A N 1
ATOM 647 C CA . TRP A 1 82 ? 1.721 -2.370 -8.491 1.00 80.50 82 TRP A CA 1
ATOM 648 C C . TRP A 1 82 ? 0.719 -2.665 -9.611 1.00 80.50 82 TRP A C 1
ATOM 650 O O . TRP A 1 82 ? 0.118 -3.734 -9.594 1.00 80.50 82 TRP A O 1
ATOM 660 N N . GLN A 1 83 ? 0.537 -1.767 -10.585 1.00 77.69 83 GLN A N 1
ATOM 661 C CA . GLN A 1 83 ? -0.344 -1.984 -11.741 1.00 77.69 83 GLN A CA 1
ATOM 662 C C . GLN A 1 83 ? 0.100 -3.208 -12.540 1.00 77.69 83 GLN A C 1
ATOM 664 O O . GLN A 1 83 ? -0.685 -4.145 -12.679 1.00 77.69 83 GLN A O 1
ATOM 669 N N . TYR A 1 84 ? 1.383 -3.270 -12.903 1.00 72.88 84 TYR A N 1
ATOM 670 C CA . TYR A 1 84 ? 1.969 -4.415 -13.601 1.00 72.88 84 TYR A CA 1
ATOM 671 C C . TYR A 1 84 ? 1.732 -5.740 -12.857 1.00 72.88 84 TYR A C 1
ATOM 673 O O . TYR A 1 84 ? 1.347 -6.760 -13.433 1.00 72.88 84 TYR A O 1
ATOM 681 N N . LYS A 1 85 ? 1.920 -5.736 -11.534 1.00 69.31 85 LYS A N 1
ATOM 682 C CA . LYS A 1 85 ? 1.685 -6.905 -10.677 1.00 69.31 85 LYS A CA 1
ATOM 683 C C . LYS A 1 85 ? 0.209 -7.248 -10.529 1.00 69.31 85 LYS A C 1
ATOM 685 O O . LYS A 1 85 ? -0.131 -8.427 -10.463 1.00 69.31 85 LYS A O 1
ATOM 690 N N . SER A 1 86 ? -0.654 -6.244 -10.446 1.00 65.81 86 SER A N 1
ATOM 691 C CA . SER A 1 86 ? -2.102 -6.399 -10.343 1.00 65.81 86 SER A CA 1
ATOM 692 C C . SER A 1 86 ? -2.650 -7.047 -11.611 1.00 65.81 86 SER A C 1
ATOM 694 O O . SER A 1 86 ? -3.356 -8.048 -11.513 1.00 65.81 86 SER A O 1
ATOM 696 N N . GLU A 1 87 ? -2.228 -6.581 -12.788 1.00 62.19 87 GLU A N 1
ATOM 697 C CA . GLU A 1 87 ? -2.549 -7.179 -14.091 1.00 62.19 87 GLU A CA 1
ATOM 698 C C . GLU A 1 87 ? -2.101 -8.643 -14.154 1.00 62.19 87 GLU A C 1
ATOM 700 O O . GLU A 1 87 ? -2.939 -9.531 -14.334 1.00 62.19 87 GLU A O 1
ATOM 705 N N . LYS A 1 88 ? -0.831 -8.930 -13.831 1.00 59.97 88 LYS A N 1
ATOM 706 C CA . LYS A 1 88 ? -0.337 -10.316 -13.747 1.00 59.97 88 LYS A CA 1
ATOM 707 C C . LYS A 1 88 ? -1.098 -11.164 -12.733 1.00 59.97 88 LYS A C 1
ATOM 709 O O . LYS A 1 88 ? -1.278 -12.366 -12.931 1.00 59.97 88 LYS A O 1
ATOM 714 N N . ARG A 1 89 ? -1.535 -10.582 -11.616 1.00 57.12 89 ARG A N 1
ATOM 715 C CA . ARG A 1 89 ? -2.317 -11.284 -10.592 1.00 57.12 89 ARG A CA 1
ATOM 716 C C . ARG A 1 89 ? -3.728 -11.580 -11.087 1.00 57.12 89 ARG A C 1
ATOM 718 O O . ARG A 1 89 ? -4.228 -12.669 -10.814 1.00 57.12 89 ARG A O 1
ATOM 725 N N . PHE A 1 90 ? -4.354 -10.674 -11.833 1.00 58.94 90 PHE A N 1
ATOM 726 C CA . PHE A 1 90 ? -5.638 -10.924 -12.485 1.00 58.94 90 PHE A CA 1
ATOM 727 C C . PHE A 1 90 ? -5.520 -11.994 -13.564 1.00 58.94 90 PHE A C 1
ATOM 729 O O . PHE A 1 90 ? -6.347 -12.905 -13.578 1.00 58.94 90 PHE A O 1
ATOM 736 N N . GLU A 1 91 ? -4.470 -11.964 -14.385 1.00 58.25 91 GLU A N 1
ATOM 737 C CA . GLU A 1 91 ? -4.175 -13.030 -15.347 1.00 58.25 91 GLU A CA 1
ATOM 738 C C . GLU A 1 91 ? -3.961 -14.374 -14.652 1.00 58.25 91 GLU A C 1
ATOM 740 O O . GLU A 1 91 ? -4.550 -15.369 -15.060 1.00 58.25 91 GLU A O 1
ATOM 745 N N . GLN A 1 92 ? -3.216 -14.420 -13.545 1.00 55.81 92 GLN A N 1
ATOM 746 C CA . GLN A 1 92 ? -3.033 -15.646 -12.762 1.00 55.81 92 GLN A CA 1
ATOM 747 C C . GLN A 1 92 ? -4.322 -16.137 -12.093 1.00 55.81 92 GLN A C 1
ATOM 749 O O . GLN A 1 92 ? -4.539 -17.344 -11.998 1.00 55.81 92 GLN A O 1
ATOM 754 N N . ILE A 1 93 ? -5.196 -15.243 -11.619 1.00 58.25 93 ILE A N 1
ATOM 755 C CA . ILE A 1 93 ? -6.504 -15.613 -11.052 1.00 58.25 93 ILE A CA 1
ATOM 756 C C . ILE A 1 93 ? -7.434 -16.126 -12.156 1.00 58.25 93 ILE A C 1
ATOM 758 O O . ILE A 1 93 ? -8.104 -17.143 -11.964 1.00 58.25 93 ILE A O 1
ATOM 762 N N . ALA A 1 94 ? -7.467 -15.456 -13.308 1.00 60.78 94 ALA A N 1
ATOM 763 C CA . ALA A 1 94 ? -8.240 -15.865 -14.475 1.00 60.78 94 ALA A CA 1
ATOM 764 C C . ALA A 1 94 ? -7.741 -17.206 -15.012 1.00 60.78 94 ALA A C 1
ATOM 766 O O . ALA A 1 94 ? -8.551 -18.104 -15.246 1.00 60.78 94 ALA A O 1
ATOM 767 N N . ALA A 1 95 ? -6.420 -17.375 -15.101 1.00 57.66 95 ALA A N 1
ATOM 768 C CA . ALA A 1 95 ? -5.782 -18.647 -15.358 1.00 57.66 95 ALA A CA 1
ATOM 769 C C . ALA A 1 95 ? -6.278 -19.650 -14.321 1.00 57.66 95 ALA A C 1
ATOM 771 O O . ALA A 1 95 ? -6.955 -20.589 -14.717 1.00 57.66 95 ALA A O 1
ATOM 772 N N . LYS A 1 96 ? -6.033 -19.485 -13.007 1.00 58.47 96 LYS A N 1
ATOM 773 C CA . LYS A 1 96 ? -6.440 -20.451 -11.951 1.00 58.47 96 LYS A CA 1
ATOM 774 C C . LYS A 1 96 ? -7.922 -20.827 -12.012 1.00 58.47 96 LYS A C 1
ATOM 776 O O . LYS A 1 96 ? -8.276 -21.971 -11.743 1.00 58.47 96 LYS A O 1
ATOM 781 N N . LYS A 1 97 ? -8.794 -19.887 -12.380 1.00 60.16 97 LYS A N 1
ATOM 782 C CA . LYS A 1 97 ? -10.226 -20.138 -12.589 1.00 60.16 97 LYS A CA 1
ATOM 783 C C . LYS A 1 97 ? -10.489 -20.997 -13.833 1.00 60.16 97 LYS A C 1
ATOM 785 O O . LYS A 1 97 ? -11.358 -21.861 -13.763 1.00 60.16 97 LYS A O 1
ATOM 790 N N . ARG A 1 98 ? -9.737 -20.801 -14.925 1.00 57.31 98 ARG A N 1
ATOM 791 C CA . ARG A 1 98 ? -9.705 -21.708 -16.090 1.00 57.31 98 ARG A CA 1
ATOM 792 C C . ARG A 1 98 ? -9.160 -23.089 -15.694 1.00 57.31 98 ARG A C 1
ATOM 794 O O . ARG A 1 98 ? -9.846 -24.068 -15.948 1.00 57.31 98 ARG A O 1
ATOM 801 N N . TRP A 1 99 ? -8.042 -23.171 -14.956 1.00 56.22 99 TRP A N 1
ATOM 802 C CA . TRP A 1 99 ? -7.477 -24.440 -14.445 1.00 56.22 99 TRP A CA 1
ATOM 803 C C . TRP A 1 99 ? -8.507 -25.245 -13.643 1.00 56.22 99 TRP A C 1
ATOM 805 O O . TRP A 1 99 ? -8.711 -26.425 -13.905 1.00 56.22 99 TRP A O 1
ATOM 815 N N . LYS A 1 100 ? -9.209 -24.593 -12.704 1.00 58.53 100 LYS A N 1
ATOM 816 C CA . LYS A 1 100 ? -10.221 -25.235 -11.849 1.00 58.53 100 LYS A CA 1
ATOM 817 C C . LYS A 1 100 ? -11.468 -25.699 -12.618 1.00 58.53 100 LYS A C 1
ATOM 819 O O . LYS A 1 100 ? -12.240 -26.486 -12.084 1.00 58.53 100 LYS A O 1
ATOM 824 N N . LYS A 1 101 ? -11.692 -25.178 -13.827 1.00 61.16 101 LYS A N 1
ATOM 825 C CA . LYS A 1 101 ? -12.843 -25.518 -14.670 1.00 61.16 101 LYS A CA 1
ATOM 826 C C . LYS A 1 101 ? -12.505 -26.583 -15.719 1.00 61.16 101 LYS A C 1
ATOM 828 O O . LYS A 1 101 ? -13.388 -27.360 -16.050 1.00 61.16 101 LYS A O 1
ATOM 833 N N . ASP A 1 102 ? -11.267 -26.614 -16.212 1.00 58.47 102 ASP A N 1
ATOM 834 C CA . ASP A 1 102 ? -10.906 -27.390 -17.406 1.00 58.47 102 ASP A CA 1
ATOM 835 C C . ASP A 1 102 ? -9.988 -28.596 -17.133 1.00 58.47 102 ASP A C 1
ATOM 837 O O . ASP A 1 102 ? -9.904 -29.491 -17.962 1.00 58.47 102 ASP A O 1
ATOM 841 N N . ASN A 1 103 ? -9.316 -28.659 -15.972 1.00 54.75 103 ASN A N 1
ATOM 842 C CA . ASN A 1 103 ? -8.428 -29.760 -15.551 1.00 54.75 103 ASN A CA 1
ATOM 843 C C . ASN A 1 103 ? -7.425 -30.261 -16.623 1.00 54.75 103 ASN A C 1
ATOM 845 O O . ASN A 1 103 ? -6.929 -31.383 -16.533 1.00 54.75 103 ASN A O 1
ATOM 849 N N . SER A 1 104 ? -7.110 -29.441 -17.631 1.00 48.25 104 SER A N 1
ATOM 850 C CA . SER A 1 104 ? -6.252 -29.795 -18.755 1.00 48.25 104 SER A CA 1
ATOM 851 C C . SER A 1 104 ? -5.113 -28.780 -18.860 1.00 48.25 104 SER A C 1
ATOM 853 O O . SER A 1 104 ? -5.311 -27.574 -19.007 1.00 48.25 104 SER A O 1
ATOM 855 N N . VAL A 1 105 ? -3.880 -29.263 -18.707 1.00 51.16 105 VAL A N 1
ATOM 856 C CA . VAL A 1 105 ? -2.678 -28.455 -18.904 1.00 51.16 105 VAL A CA 1
ATOM 857 C C . VAL A 1 105 ? -2.143 -28.802 -20.284 1.00 51.16 105 VAL A C 1
ATOM 859 O O . VAL A 1 105 ? -1.531 -29.851 -20.460 1.00 51.16 105 VAL A O 1
ATOM 862 N N . LYS A 1 106 ? -2.321 -27.923 -21.273 1.00 50.84 106 LYS A N 1
ATOM 863 C CA . LYS A 1 106 ? -1.265 -27.794 -22.280 1.00 50.84 106 LYS A CA 1
ATOM 864 C C . LYS A 1 106 ? -0.233 -26.862 -21.675 1.00 50.84 106 LYS A C 1
ATOM 866 O O . LYS A 1 106 ? -0.408 -25.647 -21.660 1.00 50.84 106 LYS A O 1
ATOM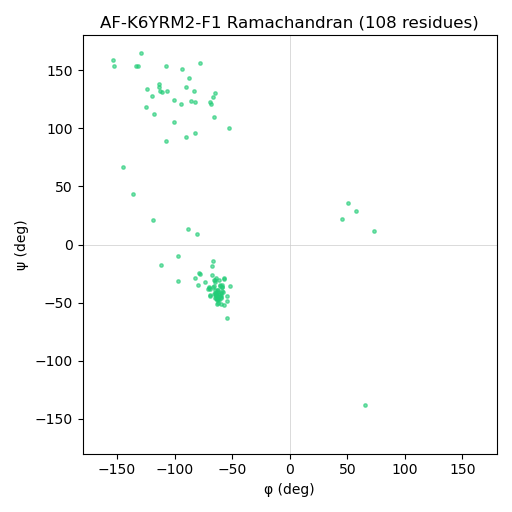 871 N N . LEU A 1 107 ? 0.783 -27.485 -21.079 1.00 40.03 107 LEU A N 1
ATOM 872 C CA . LEU A 1 107 ? 2.022 -26.844 -20.665 1.00 40.03 107 LEU A CA 1
ATOM 873 C C . LEU A 1 107 ? 2.560 -26.111 -21.895 1.00 40.03 107 LEU A C 1
ATOM 875 O O . LEU A 1 107 ? 3.115 -26.740 -22.795 1.00 40.03 107 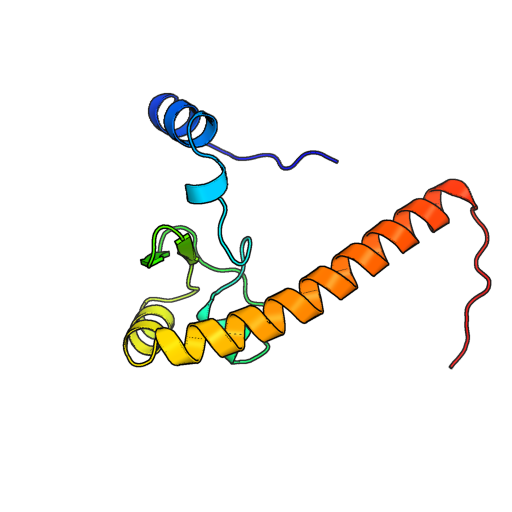LEU A O 1
ATOM 879 N N . PHE A 1 108 ? 2.345 -24.800 -21.979 1.00 39.19 108 PHE A N 1
ATOM 880 C CA . PHE A 1 108 ? 3.122 -24.005 -22.915 1.00 39.19 108 PHE A CA 1
ATOM 881 C C . PHE A 1 108 ? 4.559 -24.071 -22.415 1.00 39.19 108 PHE A C 1
ATOM 883 O O . PHE A 1 108 ? 4.873 -23.626 -21.312 1.00 39.19 108 PHE A O 1
ATOM 890 N N . THR A 1 109 ? 5.370 -24.785 -23.185 1.00 35.66 109 THR A N 1
ATOM 891 C CA . THR A 1 109 ? 6.806 -24.896 -22.977 1.00 35.66 109 THR A CA 1
ATOM 892 C C . THR A 1 109 ? 7.465 -23.770 -23.769 1.00 35.66 109 THR A C 1
ATOM 894 O O . THR A 1 109 ? 7.102 -23.575 -24.930 1.00 35.66 109 THR A O 1
ATOM 897 N N . PHE A 1 110 ? 8.431 -23.128 -23.104 1.00 42.06 110 PHE A N 1
ATOM 898 C CA . PHE A 1 110 ? 9.292 -22.003 -23.494 1.00 42.06 110 PHE A CA 1
ATOM 899 C C . PHE A 1 110 ? 8.624 -20.629 -2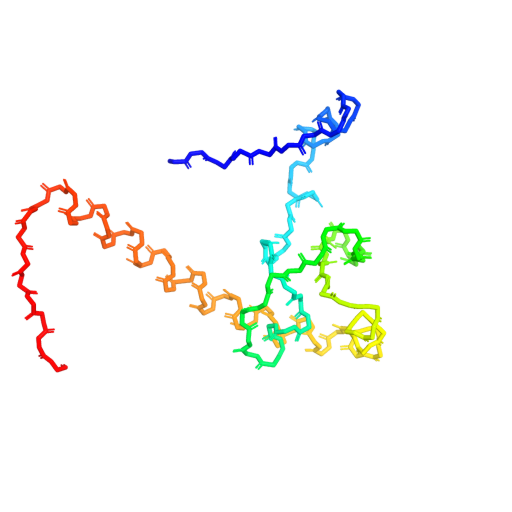3.614 1.00 42.06 110 PHE A C 1
ATOM 901 O O . PHE A 1 110 ? 7.850 -20.390 -24.563 1.00 42.06 110 PHE A O 1
#

Mean predicted aligned error: 11.18 Å

Sequence (110 aa):
MGQRYLFANEKKQQKFANNPAQYLPQFGALCAHSLVMEKDVIADPSIYTIEAGKLYMFVSQEAKSEWIKDSSKNLIAATKHWQYKSEKRFEQIAAKKRWKKDNSVKLFTF

Secondary structure (DSSP, 8-state):
-PPP---SSHHHHHHHHH-HHHHSBTTTTBBHHHHHTT---BPEEEEEEEETTEEEEESSHHHHHHHHHTHHHHHHHHHHHHHHHHHHHHHHHHHHHHHHHH--------

pLDDT: mean 72.92, std 14.21, range [35.66, 90.25]